Protein AF-A0A2S8ZXD1-F1 (afdb_monomer_lite)

Sequence (71 aa):
MAVTSIDINPDELKQAKELAGTSTNRETVDLALRTLIAVRRQPAAVERIIGRTFAPEQIDAPTIAPAAART

Foldseek 3Di:
DDDDDDDDDVVVLVVLCVVVVHDDSVVSVVVVVVVVVVVVVVVVVVCCVVVDDDDPCRVVPDDDDPDPPDD

Structure (mmCIF, N/CA/C/O backbone):
data_AF-A0A2S8ZXD1-F1
#
_entry.id   AF-A0A2S8ZXD1-F1
#
loop_
_atom_site.group_PDB
_atom_site.id
_atom_site.type_symbol
_atom_site.label_atom_id
_atom_site.label_alt_id
_atom_site.label_comp_id
_atom_site.label_asym_id
_atom_site.label_entity_id
_atom_site.label_seq_id
_atom_site.pdbx_PDB_ins_code
_atom_site.Cartn_x
_atom_site.Cartn_y
_atom_site.Cartn_z
_atom_site.occupancy
_atom_site.B_iso_or_equiv
_atom_site.auth_seq_id
_atom_site.auth_comp_id
_atom_site.auth_asym_id
_atom_site.auth_atom_id
_atom_site.pdbx_PDB_model_num
ATOM 1 N N . MET A 1 1 ? -21.685 1.167 -7.000 1.00 63.53 1 MET A N 1
ATOM 2 C CA . MET A 1 1 ? -20.429 0.522 -6.553 1.00 63.53 1 MET A CA 1
ATOM 3 C C . MET A 1 1 ? -20.778 -0.895 -6.134 1.00 63.53 1 MET A C 1
ATOM 5 O O . MET A 1 1 ? -21.727 -1.036 -5.373 1.00 63.53 1 MET A O 1
ATOM 9 N N . ALA A 1 2 ? -20.095 -1.917 -6.651 1.00 81.81 2 ALA A N 1
ATOM 10 C CA . ALA A 1 2 ? -20.315 -3.287 -6.191 1.00 81.81 2 ALA A CA 1
ATOM 11 C C . ALA A 1 2 ? -19.704 -3.452 -4.791 1.00 81.81 2 ALA A C 1
ATOM 13 O O . ALA A 1 2 ? -18.578 -3.011 -4.560 1.00 81.81 2 ALA A O 1
ATOM 14 N N . VAL A 1 3 ? -20.462 -4.028 -3.860 1.00 85.56 3 VAL A N 1
ATOM 15 C CA . VAL A 1 3 ? -19.988 -4.369 -2.516 1.00 85.56 3 VAL A CA 1
ATOM 16 C C . VAL A 1 3 ? -19.791 -5.875 -2.485 1.00 85.56 3 VAL A C 1
ATOM 18 O O . VAL A 1 3 ? -20.735 -6.622 -2.733 1.00 85.56 3 VAL A O 1
ATOM 21 N N . THR A 1 4 ? -18.570 -6.304 -2.189 1.00 90.31 4 THR A N 1
ATOM 22 C CA . THR A 1 4 ? -18.220 -7.716 -2.015 1.00 90.31 4 THR A CA 1
ATOM 23 C C . THR A 1 4 ? -17.945 -7.954 -0.538 1.00 90.31 4 THR A C 1
ATOM 25 O O . THR A 1 4 ? -17.198 -7.191 0.075 1.00 90.31 4 THR A O 1
ATOM 28 N N . SER A 1 5 ? -18.557 -8.988 0.037 1.00 91.75 5 SER A N 1
ATOM 29 C CA . SER A 1 5 ? -18.266 -9.425 1.403 1.00 91.75 5 SER A CA 1
ATOM 30 C C . SER A 1 5 ? -17.109 -10.423 1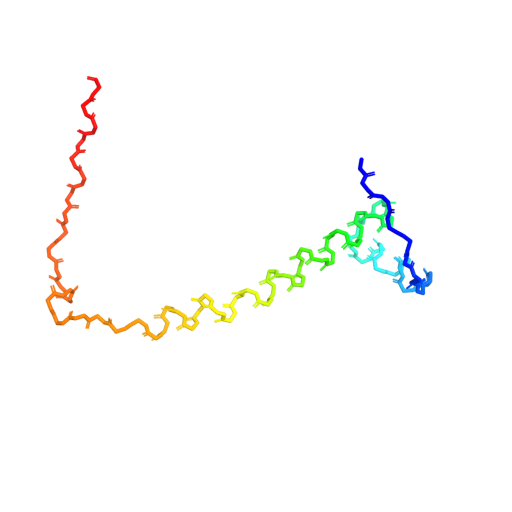.375 1.00 91.75 5 SER A C 1
ATOM 32 O O . SER A 1 5 ? -17.108 -11.338 0.552 1.00 91.75 5 SER A O 1
ATOM 34 N N . ILE A 1 6 ? -16.112 -10.201 2.226 1.00 91.56 6 ILE A N 1
ATOM 35 C CA . ILE A 1 6 ? -14.928 -11.046 2.385 1.00 91.56 6 ILE A CA 1
ATOM 36 C C . ILE A 1 6 ? -14.592 -11.126 3.870 1.00 91.56 6 ILE A C 1
ATOM 38 O O . ILE A 1 6 ? -14.643 -10.112 4.569 1.00 91.56 6 ILE A O 1
ATOM 42 N N . ASP A 1 7 ? -14.234 -12.319 4.332 1.00 95.06 7 ASP A N 1
ATOM 43 C CA . ASP A 1 7 ? -13.784 -12.525 5.702 1.00 95.06 7 ASP A CA 1
ATOM 44 C C . ASP A 1 7 ? -12.318 -12.110 5.833 1.00 95.06 7 ASP A C 1
ATOM 46 O O . ASP A 1 7 ? -11.448 -12.570 5.092 1.00 95.06 7 ASP A O 1
ATOM 50 N N . ILE A 1 8 ? -12.049 -11.210 6.776 1.00 93.69 8 ILE A N 1
ATOM 51 C CA . ILE A 1 8 ? -10.708 -10.734 7.116 1.00 93.69 8 ILE A CA 1
ATOM 52 C C . ILE A 1 8 ? -10.612 -10.708 8.636 1.00 93.69 8 ILE A C 1
ATOM 54 O O . ILE A 1 8 ? -11.548 -10.269 9.308 1.00 93.69 8 ILE A O 1
ATOM 58 N N . ASN A 1 9 ? -9.472 -11.140 9.174 1.00 97.00 9 ASN A N 1
ATOM 59 C CA . ASN A 1 9 ? -9.196 -11.022 10.597 1.00 97.00 9 ASN A CA 1
ATOM 60 C C . ASN A 1 9 ? -9.269 -9.535 11.025 1.00 97.00 9 ASN A C 1
ATOM 62 O O . ASN A 1 9 ? -8.495 -8.712 10.520 1.00 97.00 9 ASN A O 1
ATOM 66 N N . PRO A 1 10 ? -10.186 -9.158 11.935 1.00 94.81 10 PRO A N 1
ATOM 67 C CA . PRO A 1 10 ? -10.382 -7.763 12.317 1.00 94.81 10 PRO A CA 1
ATOM 68 C C . PRO A 1 10 ? -9.146 -7.145 12.982 1.00 94.81 10 PRO A C 1
ATOM 70 O O . PRO A 1 10 ? -8.903 -5.950 12.801 1.00 94.81 10 PRO A O 1
ATOM 73 N N . ASP A 1 11 ? -8.341 -7.939 13.691 1.00 97.38 11 ASP A N 1
ATOM 74 C CA . ASP A 1 11 ? -7.131 -7.450 14.357 1.00 97.38 11 ASP A CA 1
ATOM 75 C C . ASP A 1 11 ? -6.014 -7.143 13.354 1.00 97.38 11 ASP A C 1
ATOM 77 O O . ASP A 1 11 ? -5.320 -6.133 13.482 1.00 97.38 11 ASP A O 1
ATOM 81 N N . GLU A 1 12 ? -5.873 -7.965 12.312 1.00 96.50 12 GLU A N 1
ATOM 82 C CA . GLU A 1 12 ? -4.941 -7.704 11.206 1.00 96.50 12 GLU A CA 1
ATOM 83 C C . GLU A 1 12 ? -5.361 -6.464 10.419 1.00 96.50 12 GLU A C 1
ATOM 85 O O . GLU A 1 12 ? -4.530 -5.618 10.091 1.00 96.50 12 GLU A O 1
ATOM 90 N N . LEU A 1 13 ? -6.662 -6.311 10.160 1.00 95.94 13 LEU A N 1
ATOM 91 C CA . LEU A 1 13 ? -7.188 -5.155 9.443 1.00 95.94 13 LEU A CA 1
ATOM 92 C C . LEU A 1 13 ? -7.005 -3.856 10.236 1.00 95.94 13 LEU A C 1
ATOM 94 O O . LEU A 1 13 ? -6.708 -2.811 9.654 1.00 95.94 13 LEU A O 1
ATOM 98 N N . LYS A 1 14 ? -7.143 -3.915 11.564 1.00 96.50 14 LYS A N 1
ATOM 99 C CA . LYS A 1 14 ? -6.863 -2.785 12.453 1.00 96.50 14 LYS A CA 1
ATOM 100 C C . LYS A 1 14 ? -5.383 -2.400 12.420 1.00 96.50 14 LYS A C 1
ATOM 102 O O . LYS A 1 14 ? -5.077 -1.229 12.213 1.00 96.50 14 LYS A O 1
ATOM 107 N N . GLN A 1 15 ? -4.479 -3.369 12.547 1.00 96.69 15 GLN A N 1
ATOM 108 C CA . GLN A 1 15 ? -3.037 -3.117 12.450 1.00 96.69 15 GLN A CA 1
ATOM 109 C C . GLN A 1 15 ? -2.655 -2.540 11.083 1.00 96.69 15 GLN A C 1
ATOM 111 O O . GLN A 1 15 ? -1.916 -1.562 10.999 1.00 96.69 15 GLN A O 1
ATOM 116 N N . ALA A 1 16 ? -3.209 -3.092 10.001 1.00 95.75 16 ALA A N 1
ATOM 117 C CA . ALA A 1 16 ? -2.982 -2.583 8.655 1.00 95.75 16 ALA A CA 1
ATOM 118 C C . ALA A 1 16 ? -3.469 -1.135 8.500 1.00 95.75 16 ALA A C 1
ATOM 120 O O . ALA A 1 16 ? -2.787 -0.333 7.868 1.00 95.75 16 ALA A O 1
ATOM 121 N N . LYS A 1 17 ? -4.608 -0.770 9.105 1.00 96.88 17 LYS A N 1
ATOM 122 C CA . LYS A 1 17 ? -5.102 0.615 9.119 1.00 96.88 17 LYS A CA 1
ATOM 123 C C . LYS A 1 17 ? -4.137 1.575 9.794 1.00 96.88 17 LYS A C 1
ATOM 125 O O . LYS A 1 17 ? -3.886 2.643 9.237 1.00 96.88 17 LYS A O 1
ATOM 130 N N . GLU A 1 18 ? -3.631 1.192 10.963 1.00 96.75 18 GLU A N 1
ATOM 131 C CA . GLU A 1 18 ? -2.681 1.982 11.750 1.00 96.75 18 GLU A CA 1
ATOM 132 C C . GLU A 1 18 ? -1.367 2.176 10.983 1.00 96.75 18 GLU A C 1
ATOM 134 O O . GLU A 1 18 ? -0.912 3.307 10.827 1.00 96.75 18 GLU A O 1
ATOM 139 N N . LEU A 1 19 ? -0.811 1.101 10.413 1.00 95.62 19 LEU A N 1
ATOM 140 C CA . LEU A 1 19 ? 0.421 1.145 9.617 1.00 95.62 19 LEU A CA 1
ATOM 141 C C . LEU A 1 19 ? 0.270 1.955 8.325 1.00 95.62 19 LEU A C 1
ATOM 143 O O . LEU A 1 19 ? 1.188 2.666 7.923 1.00 95.62 19 LEU A O 1
ATOM 147 N N . ALA A 1 20 ? -0.879 1.840 7.664 1.00 93.50 20 ALA A N 1
ATOM 148 C CA . ALA A 1 20 ? -1.153 2.533 6.413 1.00 93.50 20 ALA A CA 1
ATOM 149 C C . ALA A 1 20 ? -1.607 3.992 6.600 1.00 93.50 20 ALA A C 1
ATOM 151 O O . ALA A 1 20 ? -1.707 4.720 5.614 1.00 93.50 20 ALA A O 1
ATOM 152 N N . GLY A 1 21 ? -1.937 4.416 7.827 1.00 96.25 21 GLY A N 1
ATOM 153 C CA . GLY A 1 21 ? -2.503 5.742 8.101 1.00 96.25 21 GLY A CA 1
ATOM 154 C C . GLY A 1 21 ? -3.885 5.973 7.473 1.00 96.25 21 GLY A C 1
ATOM 155 O O . GLY A 1 21 ? -4.263 7.110 7.205 1.00 96.25 21 GLY A O 1
ATOM 156 N N . THR A 1 22 ? -4.636 4.901 7.202 1.00 96.88 22 THR A N 1
ATOM 157 C CA . THR A 1 22 ? -5.933 4.970 6.499 1.00 96.88 22 THR A CA 1
ATOM 158 C C . THR A 1 22 ? -7.112 5.073 7.462 1.00 96.88 22 THR A C 1
ATOM 160 O O . THR A 1 22 ? -7.109 4.495 8.551 1.00 96.88 22 THR A O 1
ATOM 163 N N . SER A 1 23 ? -8.175 5.756 7.039 1.00 93.62 23 SER A N 1
ATOM 164 C CA . SER A 1 23 ? -9.332 6.028 7.900 1.00 93.62 23 SER A CA 1
ATOM 165 C C . SER A 1 23 ? -10.379 4.911 7.851 1.00 93.62 23 SER A C 1
ATOM 167 O O . SER A 1 23 ? -11.091 4.661 8.831 1.00 93.62 23 SER A O 1
ATOM 169 N N . THR A 1 24 ? -10.468 4.175 6.737 1.00 95.19 24 THR A N 1
ATOM 170 C CA . THR A 1 24 ? -11.513 3.156 6.519 1.00 95.19 24 THR A CA 1
ATOM 171 C C . THR A 1 24 ? -10.951 1.811 6.073 1.00 95.19 24 THR A C 1
ATOM 173 O O . THR A 1 24 ? -9.973 1.760 5.342 1.00 95.19 24 THR A O 1
ATOM 176 N N . ASN A 1 25 ? -11.630 0.718 6.437 1.00 94.06 25 ASN A N 1
ATOM 177 C CA . ASN A 1 25 ? -11.252 -0.642 6.026 1.00 94.06 25 ASN A CA 1
ATOM 178 C C . ASN A 1 25 ? -11.158 -0.773 4.498 1.00 94.06 25 ASN A C 1
ATOM 180 O O . ASN A 1 25 ? -10.245 -1.398 3.970 1.00 94.06 25 ASN A O 1
ATOM 184 N N . ARG A 1 26 ? -12.100 -0.144 3.781 1.00 93.50 26 ARG A N 1
ATOM 185 C CA . ARG A 1 26 ? -12.126 -0.125 2.315 1.00 93.50 26 ARG A CA 1
ATOM 186 C C . ARG A 1 26 ? -10.865 0.514 1.737 1.00 93.50 26 ARG A C 1
ATOM 188 O O . ARG A 1 26 ? -10.312 -0.001 0.775 1.00 93.50 26 ARG A O 1
ATOM 195 N N . GLU A 1 27 ? -10.440 1.636 2.308 1.00 95.69 27 GLU A N 1
ATOM 196 C CA . GLU A 1 27 ? -9.248 2.368 1.876 1.00 95.69 27 GLU A CA 1
ATOM 197 C C . GLU A 1 27 ? -7.972 1.559 2.124 1.00 95.69 27 GLU A C 1
ATOM 199 O O . GLU A 1 27 ? -7.126 1.465 1.239 1.00 95.69 27 GLU A O 1
ATOM 204 N N . THR A 1 28 ? -7.873 0.893 3.277 1.00 96.38 28 THR A N 1
ATOM 205 C CA . THR A 1 28 ? -6.758 -0.010 3.597 1.00 96.38 28 THR A CA 1
ATOM 206 C C . THR A 1 28 ? -6.646 -1.149 2.592 1.00 96.38 28 THR A C 1
ATOM 208 O O . THR A 1 28 ? -5.561 -1.427 2.086 1.00 96.38 28 THR A O 1
ATOM 211 N N . VAL A 1 29 ? -7.772 -1.794 2.270 1.00 94.88 29 VAL A N 1
ATOM 212 C CA . VAL A 1 29 ? -7.809 -2.905 1.310 1.00 94.88 29 VAL A CA 1
ATOM 213 C C . VAL A 1 29 ? -7.471 -2.423 -0.104 1.00 94.88 29 VAL A C 1
ATOM 215 O O . VAL A 1 29 ? -6.692 -3.078 -0.794 1.00 94.88 29 VAL A O 1
ATOM 218 N N . ASP A 1 30 ? -7.986 -1.266 -0.533 1.00 94.62 30 ASP A N 1
ATOM 219 C CA . ASP A 1 30 ? -7.650 -0.681 -1.841 1.00 94.62 30 ASP A CA 1
ATOM 220 C C . ASP A 1 30 ? -6.147 -0.386 -1.957 1.00 94.62 30 ASP A C 1
ATOM 222 O O . ASP A 1 30 ? -5.507 -0.760 -2.943 1.00 94.62 30 ASP A O 1
ATOM 226 N N . LEU A 1 31 ? -5.555 0.214 -0.920 1.00 95.62 31 LEU A N 1
ATOM 227 C CA . LEU A 1 31 ? -4.123 0.495 -0.876 1.00 95.62 31 LEU A CA 1
ATOM 228 C C . LEU A 1 31 ? -3.286 -0.790 -0.912 1.00 95.62 31 LEU A C 1
ATOM 230 O O . LEU A 1 31 ? -2.318 -0.871 -1.675 1.00 95.62 31 LEU A O 1
ATOM 234 N N . ALA A 1 32 ? -3.663 -1.805 -0.133 1.00 94.88 32 ALA A N 1
ATOM 235 C CA . ALA A 1 32 ? -2.977 -3.094 -0.112 1.00 94.88 32 ALA A CA 1
ATOM 236 C C . ALA A 1 32 ? -2.987 -3.762 -1.496 1.00 94.88 32 ALA A C 1
ATOM 238 O O . ALA A 1 32 ? -1.943 -4.199 -1.986 1.00 94.88 32 ALA A O 1
ATOM 239 N N . LEU A 1 33 ? -4.141 -3.772 -2.174 1.00 94.56 33 LEU A N 1
ATOM 240 C CA . LEU A 1 33 ? -4.279 -4.332 -3.520 1.00 94.56 33 LEU A CA 1
ATOM 241 C C . LEU A 1 33 ? -3.434 -3.573 -4.548 1.00 94.56 33 LEU A C 1
ATOM 243 O O . LEU A 1 33 ? -2.715 -4.194 -5.333 1.00 94.56 33 LEU A O 1
ATOM 247 N N . ARG A 1 34 ? -3.466 -2.234 -4.530 1.00 94.19 34 ARG A N 1
ATOM 248 C CA . ARG A 1 34 ? -2.628 -1.408 -5.416 1.00 94.19 34 ARG A CA 1
ATOM 249 C C . ARG A 1 34 ? -1.147 -1.685 -5.208 1.00 94.19 34 ARG A C 1
ATOM 251 O O . ARG A 1 34 ? -0.412 -1.835 -6.183 1.00 94.19 34 ARG A O 1
ATOM 258 N N . THR A 1 35 ? -0.729 -1.788 -3.950 1.00 92.69 35 THR A N 1
ATOM 259 C CA . THR A 1 35 ? 0.661 -2.058 -3.575 1.00 92.69 35 THR A CA 1
ATOM 260 C C . THR A 1 35 ? 1.093 -3.434 -4.067 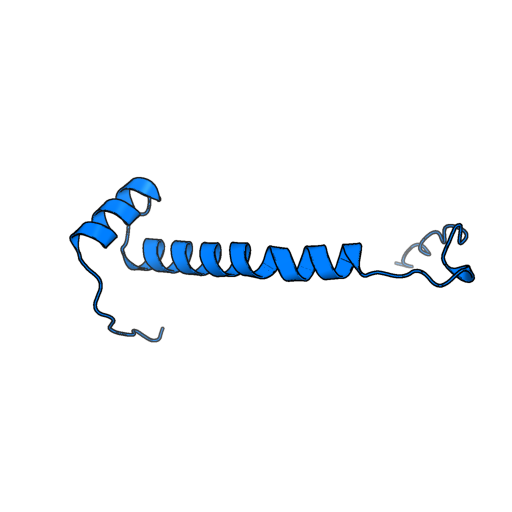1.00 92.69 35 THR A C 1
ATOM 262 O O . THR A 1 35 ? 2.122 -3.552 -4.729 1.00 92.69 35 THR A O 1
ATOM 265 N N . LEU A 1 36 ? 0.275 -4.467 -3.849 1.00 91.25 36 LEU A N 1
ATOM 266 C CA . LEU A 1 36 ? 0.548 -5.823 -4.326 1.00 91.25 36 LEU A CA 1
ATOM 267 C C . LEU A 1 36 ? 0.692 -5.876 -5.853 1.00 91.25 36 LEU A C 1
ATOM 269 O O . LEU A 1 36 ? 1.636 -6.476 -6.369 1.00 91.25 36 LEU A O 1
ATOM 273 N N . ILE A 1 37 ? -0.218 -5.226 -6.583 1.00 88.94 37 ILE A N 1
ATOM 274 C CA . ILE A 1 37 ? -0.163 -5.154 -8.047 1.00 88.94 37 ILE A CA 1
ATOM 275 C C . ILE A 1 37 ? 1.111 -4.435 -8.500 1.00 88.94 37 ILE A C 1
ATOM 277 O O . ILE A 1 37 ? 1.779 -4.907 -9.419 1.00 88.94 37 ILE A O 1
ATOM 281 N N . ALA A 1 38 ? 1.463 -3.315 -7.867 1.00 88.06 38 ALA A N 1
ATOM 282 C CA . ALA A 1 38 ? 2.665 -2.557 -8.202 1.00 88.06 38 ALA A CA 1
ATOM 283 C C . ALA A 1 38 ? 3.937 -3.393 -7.993 1.00 88.06 38 ALA A C 1
ATOM 285 O O . ALA A 1 38 ? 4.745 -3.519 -8.915 1.00 88.06 38 ALA A O 1
ATOM 286 N N . VAL A 1 39 ? 4.059 -4.040 -6.829 1.00 86.81 39 VAL A N 1
ATOM 287 C CA . VAL A 1 39 ? 5.183 -4.925 -6.487 1.00 86.81 39 VAL A CA 1
ATOM 288 C C . VAL A 1 39 ? 5.304 -6.073 -7.491 1.00 86.81 39 VAL A C 1
ATOM 290 O O . VAL A 1 39 ? 6.396 -6.376 -7.960 1.00 86.81 39 VAL A O 1
ATOM 293 N N . ARG A 1 40 ? 4.188 -6.695 -7.887 1.00 83.38 40 ARG A N 1
ATOM 294 C CA . ARG A 1 40 ? 4.196 -7.820 -8.840 1.00 83.38 40 ARG A CA 1
ATOM 295 C C . ARG A 1 40 ? 4.378 -7.401 -10.302 1.00 83.38 40 ARG A C 1
ATOM 297 O O . ARG A 1 40 ? 4.756 -8.236 -11.117 1.00 83.38 40 ARG A O 1
ATOM 304 N N . ARG A 1 41 ? 4.143 -6.134 -10.656 1.00 73.19 41 ARG A N 1
ATOM 305 C CA . ARG A 1 41 ? 4.366 -5.610 -12.018 1.00 73.19 41 ARG A CA 1
ATOM 306 C C . ARG A 1 41 ? 5.820 -5.224 -12.295 1.00 73.19 41 ARG A C 1
ATOM 308 O O . ARG A 1 41 ? 6.218 -5.233 -13.460 1.00 73.19 41 ARG A O 1
ATOM 315 N N . GLN A 1 42 ? 6.608 -4.895 -11.270 1.00 56.88 42 GLN A N 1
ATOM 316 C CA . GLN A 1 42 ? 8.002 -4.467 -11.443 1.00 56.88 42 GLN A CA 1
ATOM 317 C C . GLN A 1 42 ? 8.939 -5.532 -12.052 1.00 56.88 42 GLN A C 1
ATOM 319 O O . GLN A 1 42 ? 9.678 -5.158 -12.964 1.00 56.88 42 GLN A O 1
ATOM 324 N N . PRO A 1 43 ? 8.885 -6.832 -11.687 1.00 59.22 43 PRO A N 1
ATOM 325 C CA . PRO A 1 43 ? 9.747 -7.848 -12.301 1.00 59.22 43 PRO A CA 1
ATOM 326 C C . PRO A 1 43 ? 9.571 -7.921 -13.823 1.00 59.22 43 PRO A C 1
ATOM 328 O O 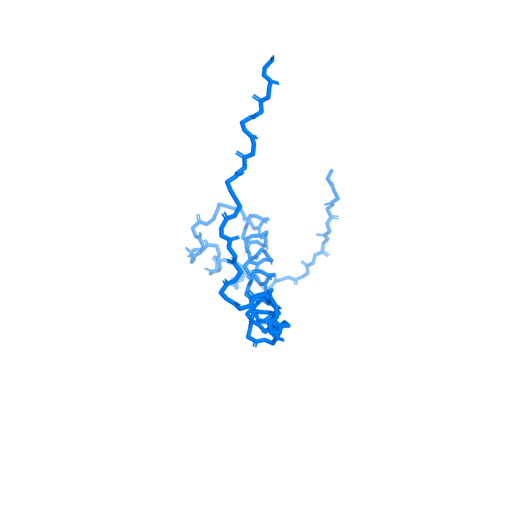. PRO A 1 43 ? 10.540 -7.835 -14.566 1.00 59.22 43 PRO A O 1
ATOM 331 N N . ALA A 1 44 ? 8.326 -7.921 -14.307 1.00 58.19 44 ALA A N 1
ATOM 332 C CA . ALA A 1 44 ? 8.032 -8.031 -15.737 1.00 58.19 44 ALA A CA 1
ATOM 333 C C . ALA A 1 44 ? 8.409 -6.780 -16.553 1.00 58.19 44 ALA A C 1
ATOM 335 O O . ALA A 1 44 ? 8.558 -6.855 -17.773 1.00 58.19 44 ALA A O 1
ATOM 336 N N . ALA A 1 45 ? 8.491 -5.603 -15.926 1.00 59.97 45 ALA A N 1
ATOM 337 C CA . ALA A 1 45 ? 8.941 -4.382 -16.594 1.00 59.97 45 ALA A CA 1
ATOM 338 C C . ALA A 1 45 ? 10.469 -4.327 -16.688 1.00 59.97 45 ALA A C 1
ATOM 340 O O . ALA A 1 45 ? 10.996 -3.986 -17.744 1.00 59.97 45 ALA A O 1
ATOM 341 N N . VAL A 1 46 ? 11.165 -4.714 -15.616 1.00 60.84 46 VAL A N 1
ATOM 342 C CA . VAL A 1 46 ? 12.630 -4.770 -15.584 1.00 60.84 46 VAL A CA 1
ATOM 343 C C . VAL A 1 46 ? 13.155 -5.890 -16.488 1.00 60.84 46 VAL A C 1
ATOM 345 O O . VAL A 1 46 ? 14.056 -5.640 -17.283 1.00 60.84 46 VAL A O 1
ATOM 348 N N . GLU A 1 47 ? 12.539 -7.075 -16.483 1.00 61.00 47 GLU A N 1
ATOM 349 C CA . GLU A 1 47 ? 12.888 -8.171 -17.403 1.00 61.00 47 GLU A CA 1
ATOM 350 C C . GLU A 1 47 ? 12.716 -7.776 -18.877 1.00 61.00 47 GLU A C 1
ATOM 352 O O . GLU A 1 47 ? 13.548 -8.128 -19.709 1.00 61.00 47 GLU A O 1
ATOM 357 N N . ARG A 1 48 ? 11.696 -6.973 -19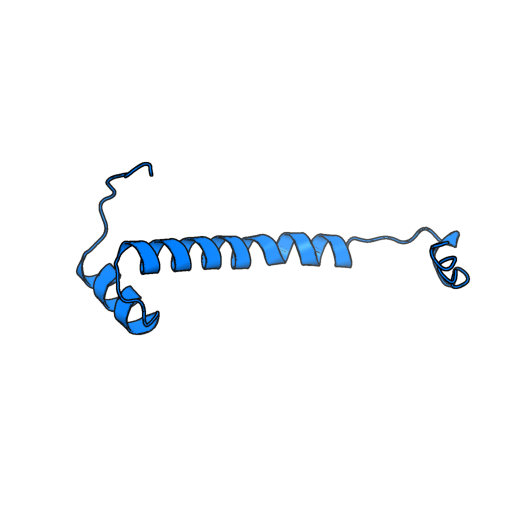.214 1.00 60.94 48 ARG A N 1
ATOM 358 C CA . ARG A 1 48 ? 11.517 -6.442 -20.578 1.00 60.94 48 ARG A CA 1
ATOM 359 C C . ARG A 1 48 ? 12.607 -5.458 -21.004 1.00 60.94 48 ARG A C 1
ATOM 361 O O . ARG A 1 48 ? 12.854 -5.337 -22.201 1.00 60.94 48 ARG A O 1
ATOM 368 N N . ILE A 1 49 ? 13.215 -4.738 -20.061 1.00 62.66 49 ILE A N 1
ATOM 369 C CA . ILE A 1 49 ? 14.317 -3.805 -20.336 1.00 62.66 49 ILE A CA 1
ATOM 370 C C . ILE A 1 49 ? 15.633 -4.578 -20.454 1.00 62.66 49 ILE A C 1
ATOM 372 O O . ILE A 1 49 ? 16.370 -4.366 -21.410 1.00 62.66 49 ILE A O 1
ATOM 376 N N . ILE A 1 50 ? 15.902 -5.509 -19.533 1.00 65.62 50 ILE A N 1
ATOM 377 C CA . ILE A 1 50 ? 17.127 -6.325 -19.531 1.00 65.62 50 ILE A CA 1
ATOM 378 C C . ILE A 1 50 ? 17.157 -7.287 -20.728 1.00 65.62 50 ILE A C 1
ATOM 380 O O . ILE A 1 50 ? 18.197 -7.462 -21.352 1.00 65.62 50 ILE A O 1
ATOM 384 N N . GLY A 1 51 ? 16.017 -7.882 -21.091 1.00 65.69 51 GLY A N 1
ATOM 385 C CA . GLY A 1 51 ? 15.890 -8.773 -22.247 1.00 65.69 51 GLY A CA 1
ATOM 386 C C . GLY A 1 51 ? 15.795 -8.052 -23.595 1.00 65.69 51 GLY A C 1
ATOM 387 O O . GLY A 1 51 ? 15.594 -8.702 -24.621 1.00 65.69 51 GLY A O 1
ATOM 388 N N . ARG A 1 52 ? 15.892 -6.716 -23.625 1.00 70.00 52 ARG A N 1
ATOM 389 C CA . ARG A 1 52 ? 15.828 -5.947 -24.869 1.00 70.00 52 ARG A CA 1
ATOM 390 C C . ARG A 1 52 ? 17.143 -6.114 -25.628 1.00 70.00 52 ARG A C 1
ATOM 392 O O . ARG A 1 52 ? 18.142 -5.480 -25.308 1.00 70.00 52 ARG A O 1
ATOM 399 N N . THR A 1 53 ? 17.130 -6.933 -26.671 1.00 73.69 53 THR A N 1
ATOM 400 C CA . THR A 1 53 ? 18.217 -6.959 -27.654 1.00 73.69 53 THR A CA 1
ATOM 401 C C . THR A 1 53 ? 17.965 -5.873 -28.696 1.00 73.69 53 THR A C 1
ATOM 403 O O . THR A 1 53 ? 16.865 -5.777 -29.244 1.00 73.69 53 THR A O 1
ATOM 406 N N . PHE A 1 54 ? 18.967 -5.034 -28.945 1.00 76.75 54 PHE A N 1
ATOM 407 C CA . PHE A 1 54 ? 18.944 -4.067 -30.039 1.00 76.75 54 PHE A CA 1
ATOM 408 C C . PHE A 1 54 ? 19.451 -4.742 -31.311 1.00 76.75 54 PHE A C 1
ATOM 410 O O . PHE A 1 54 ? 20.423 -5.499 -31.263 1.00 76.75 54 PHE A O 1
ATOM 417 N N . ALA A 1 55 ? 18.802 -4.472 -32.441 1.00 80.06 55 ALA A N 1
ATOM 418 C CA . ALA A 1 55 ? 19.400 -4.794 -33.729 1.00 80.06 55 ALA A CA 1
ATOM 419 C C . ALA A 1 55 ? 20.645 -3.904 -33.936 1.00 80.06 55 ALA A C 1
ATOM 421 O O . ALA A 1 55 ? 20.639 -2.767 -33.453 1.00 80.06 55 ALA A O 1
ATOM 422 N N . PRO A 1 56 ? 21.710 -4.376 -34.610 1.00 77.81 56 PRO A N 1
ATOM 423 C CA . PRO A 1 56 ? 22.946 -3.607 -34.791 1.00 77.81 56 PRO A CA 1
ATOM 424 C C . PRO A 1 56 ? 22.718 -2.187 -35.327 1.00 77.81 56 PRO A C 1
ATOM 426 O O . PRO A 1 56 ? 23.327 -1.240 -34.849 1.00 77.81 56 PRO A O 1
ATOM 429 N N . GLU A 1 57 ? 21.771 -2.025 -36.247 1.00 77.75 57 GLU A N 1
ATOM 430 C CA . GLU A 1 57 ? 21.351 -0.751 -36.838 1.00 77.75 57 GLU A CA 1
ATOM 431 C C . GLU A 1 57 ? 20.670 0.232 -35.864 1.00 77.75 57 GLU A C 1
ATOM 433 O O . GLU A 1 57 ? 20.460 1.395 -36.205 1.00 77.75 57 GLU A O 1
ATOM 438 N N . GLN A 1 58 ? 20.300 -0.218 -34.663 1.00 76.50 58 GLN A N 1
ATOM 439 C CA . GLN A 1 58 ? 19.689 0.603 -33.612 1.00 76.50 58 GLN A CA 1
ATOM 440 C C . GLN A 1 58 ? 20.714 1.102 -32.585 1.00 76.50 58 GLN A C 1
ATOM 442 O O . GLN A 1 58 ? 20.393 1.979 -31.783 1.00 76.50 58 GLN A O 1
ATOM 447 N N . ILE A 1 59 ? 21.923 0.540 -32.592 1.00 78.50 59 ILE A N 1
ATOM 448 C CA . ILE A 1 59 ? 23.040 0.968 -31.750 1.00 78.50 59 ILE A CA 1
ATOM 449 C C . ILE A 1 59 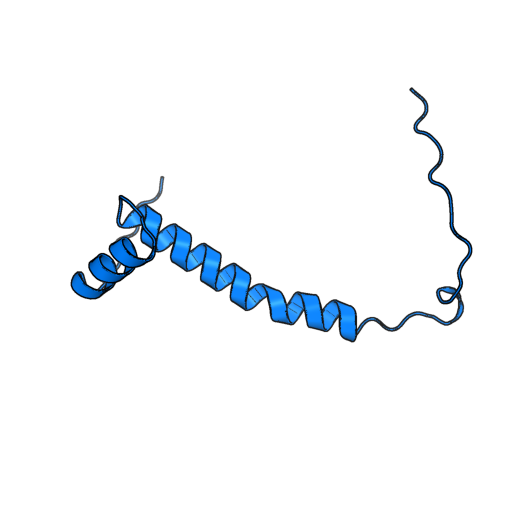? 23.695 2.162 -32.451 1.00 78.50 59 ILE A C 1
ATOM 451 O O . ILE A 1 59 ? 23.958 2.104 -33.648 1.00 78.50 59 ILE A O 1
ATOM 455 N N . ASP A 1 60 ? 23.895 3.266 -31.729 1.00 79.19 60 ASP A N 1
ATOM 456 C CA . ASP A 1 60 ? 24.416 4.536 -32.267 1.00 79.19 60 ASP A CA 1
ATOM 457 C C . ASP A 1 60 ? 23.587 5.152 -33.411 1.00 79.19 60 ASP A C 1
ATOM 459 O O . ASP A 1 60 ? 24.083 5.959 -34.202 1.00 79.19 60 ASP A O 1
ATOM 463 N N . ALA A 1 61 ? 22.297 4.807 -33.494 1.00 80.50 61 ALA A N 1
ATOM 46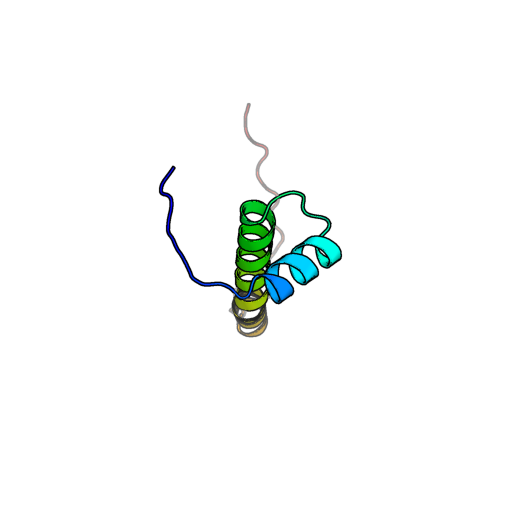4 C CA . ALA A 1 61 ? 21.396 5.411 -34.465 1.00 80.50 61 ALA A CA 1
ATOM 465 C C . ALA A 1 61 ? 21.332 6.945 -34.277 1.00 80.50 61 ALA A C 1
ATOM 467 O O . ALA A 1 61 ? 21.273 7.432 -33.142 1.00 80.50 61 ALA A O 1
ATOM 468 N N . PRO A 1 62 ? 21.317 7.731 -35.371 1.00 82.06 62 PRO A N 1
ATOM 469 C CA . PRO A 1 62 ? 21.327 9.186 -35.289 1.00 82.06 62 PRO A CA 1
ATOM 470 C C . PRO A 1 62 ? 20.060 9.720 -34.610 1.00 82.06 62 PRO A C 1
ATOM 472 O O . PRO A 1 62 ? 18.941 9.307 -34.923 1.00 82.06 62 PRO A O 1
ATOM 475 N N . THR A 1 63 ? 20.233 10.682 -33.702 1.00 82.69 63 THR A N 1
ATOM 476 C CA . THR A 1 63 ? 19.127 11.334 -32.992 1.00 82.69 63 THR A CA 1
ATOM 477 C C . THR A 1 63 ? 18.208 12.064 -33.970 1.00 82.69 63 THR A C 1
ATOM 479 O O . THR A 1 63 ? 18.623 13.012 -34.638 1.00 82.69 63 THR A O 1
ATOM 482 N N . ILE A 1 64 ? 16.935 11.668 -34.014 1.00 85.12 64 ILE A N 1
ATOM 483 C CA . ILE A 1 64 ? 15.906 12.360 -34.796 1.00 85.12 64 ILE A CA 1
ATOM 484 C C . ILE A 1 64 ? 15.245 13.416 -33.908 1.00 85.12 64 ILE A C 1
ATOM 486 O O . ILE A 1 64 ? 14.587 13.086 -32.921 1.00 85.12 64 ILE A O 1
ATOM 490 N N . ALA A 1 65 ? 15.399 14.692 -34.262 1.00 83.38 65 ALA A N 1
ATOM 491 C CA . ALA A 1 65 ? 14.663 15.768 -33.609 1.00 83.38 65 ALA A CA 1
ATOM 492 C C . ALA A 1 65 ? 13.173 15.688 -34.003 1.00 83.38 65 ALA A C 1
ATOM 494 O O . ALA A 1 65 ? 12.868 15.603 -35.197 1.00 83.38 65 ALA A O 1
ATOM 495 N N . PRO A 1 66 ? 12.230 15.713 -33.043 1.00 78.94 66 PRO A N 1
ATOM 496 C CA . PRO A 1 66 ? 10.810 15.704 -33.366 1.00 78.94 66 PRO A CA 1
ATOM 497 C C . PRO A 1 66 ? 10.455 16.969 -34.153 1.00 78.94 66 PRO A C 1
ATOM 499 O O . PRO A 1 66 ? 10.771 18.083 -33.734 1.00 78.94 66 PRO A O 1
ATOM 502 N N . ALA A 1 67 ? 9.801 16.797 -35.304 1.00 78.19 67 ALA A N 1
ATOM 503 C CA . ALA A 1 67 ? 9.314 17.919 -36.094 1.00 78.19 67 ALA A CA 1
ATOM 504 C C . ALA A 1 67 ? 8.327 18.730 -35.244 1.00 78.19 67 ALA A C 1
ATOM 506 O O . ALA A 1 67 ? 7.345 18.179 -34.743 1.00 78.19 67 ALA A O 1
ATOM 507 N N . ALA A 1 68 ? 8.606 20.023 -35.062 1.00 72.06 68 ALA A N 1
ATOM 508 C CA . ALA A 1 68 ? 7.739 20.923 -34.315 1.00 72.06 68 ALA A CA 1
ATOM 509 C C . ALA A 1 68 ? 6.302 20.805 -34.843 1.00 72.06 68 ALA A C 1
ATOM 511 O O . ALA A 1 68 ? 6.061 20.943 -36.047 1.00 72.06 68 ALA A O 1
ATOM 512 N N . ALA A 1 69 ? 5.366 20.498 -33.942 1.00 67.25 69 ALA A N 1
ATOM 513 C CA . ALA A 1 69 ? 3.953 20.406 -34.266 1.00 67.25 69 ALA A CA 1
ATOM 514 C C . ALA A 1 69 ? 3.514 21.730 -34.903 1.00 67.25 69 ALA A C 1
ATOM 516 O O . ALA A 1 69 ? 3.642 22.795 -34.300 1.00 67.25 69 ALA A O 1
ATOM 517 N N . ARG A 1 70 ? 3.055 21.658 -36.153 1.00 63.03 70 ARG A N 1
ATOM 518 C CA . ARG A 1 70 ? 2.491 22.801 -36.869 1.00 63.03 70 ARG A CA 1
ATOM 519 C C . ARG A 1 70 ? 1.182 23.173 -36.160 1.00 63.03 70 ARG A C 1
ATOM 521 O O . ARG A 1 70 ? 0.277 22.342 -36.123 1.00 63.03 70 ARG A O 1
ATOM 528 N N . THR A 1 71 ? 1.143 24.358 -35.551 1.00 60.34 71 THR A N 1
ATOM 529 C CA . THR A 1 71 ? -0.062 24.992 -34.983 1.00 60.34 71 THR A CA 1
ATOM 530 C C . THR A 1 71 ? -1.056 25.375 -36.060 1.00 60.34 71 THR A C 1
ATOM 532 O O . THR A 1 71 ? -0.578 25.831 -37.127 1.00 60.34 71 THR A O 1
#

pLDDT: mean 83.32, std 12.96, range [56.88, 97.38]

Radius of gyration: 22.56 Å; chains: 1; bounding box: 45×38×51 Å

Secondary structure (DSSP, 8-state):
---------HHHHHHHHHHHT-SSHHHHHHHHHHHHHHHHHHHHHHHHHHT-PPPGGGTTPPP-PPPPP--